Protein AF-K2F935-F1 (afdb_monomer_lite)

Radius of gyration: 15.85 Å; chains: 1; bounding box: 37×36×43 Å

Structure (mmCIF, N/CA/C/O backbone):
data_AF-K2F935-F1
#
_entry.id   AF-K2F935-F1
#
loop_
_atom_site.group_PDB
_atom_site.id
_atom_site.type_symbol
_atom_site.label_atom_id
_atom_site.label_alt_id
_atom_site.label_comp_id
_atom_site.label_asym_id
_atom_site.label_entity_id
_atom_site.label_seq_id
_atom_site.pdbx_PDB_ins_code
_atom_site.Cartn_x
_atom_site.Cartn_y
_atom_site.Cartn_z
_atom_site.occupancy
_atom_site.B_iso_or_equiv
_atom_site.auth_seq_id
_atom_site.auth_comp_id
_atom_site.auth_asym_id
_atom_site.auth_atom_id
_atom_site.pdbx_PDB_model_num
ATOM 1 N N . MET A 1 1 ? -3.356 7.000 -8.223 1.00 93.44 1 MET A N 1
ATOM 2 C CA . MET A 1 1 ? -2.641 5.749 -7.901 1.00 93.44 1 MET A CA 1
ATOM 3 C C . MET A 1 1 ? -1.972 5.934 -6.556 1.00 93.44 1 MET A C 1
ATOM 5 O O . MET A 1 1 ? -1.530 7.042 -6.277 1.00 93.44 1 MET A O 1
ATOM 9 N N . LEU A 1 2 ? -1.925 4.888 -5.737 1.00 96.00 2 LEU A N 1
ATOM 10 C CA . LEU A 1 2 ? -1.217 4.892 -4.459 1.00 96.00 2 LEU A CA 1
ATOM 11 C C . LEU A 1 2 ? 0.064 4.070 -4.579 1.00 96.00 2 LEU A C 1
ATOM 13 O O . LEU A 1 2 ? 0.038 2.999 -5.190 1.00 96.00 2 LEU A O 1
ATOM 17 N N . ASN A 1 3 ? 1.141 4.562 -3.980 1.00 94.44 3 ASN A N 1
ATOM 18 C CA . ASN A 1 3 ? 2.351 3.797 -3.684 1.00 94.44 3 ASN A CA 1
ATOM 19 C C . ASN A 1 3 ? 2.740 4.006 -2.212 1.00 94.44 3 ASN A C 1
ATOM 21 O O . ASN A 1 3 ? 2.024 4.681 -1.470 1.00 94.44 3 ASN A O 1
ATOM 25 N N . GLU A 1 4 ? 3.852 3.424 -1.780 1.00 93.38 4 GLU A N 1
ATOM 26 C CA . GLU A 1 4 ? 4.303 3.490 -0.390 1.00 93.38 4 GLU A CA 1
ATOM 27 C C . GLU A 1 4 ? 5.447 4.495 -0.243 1.00 93.38 4 GLU A C 1
ATOM 29 O O . GLU A 1 4 ? 6.448 4.427 -0.957 1.00 93.38 4 GLU A O 1
ATOM 34 N N . HIS A 1 5 ? 5.297 5.442 0.685 1.00 85.12 5 HIS A N 1
ATOM 35 C CA . HIS A 1 5 ? 6.374 6.349 1.071 1.00 85.12 5 HIS A CA 1
ATOM 36 C C . HIS A 1 5 ? 7.480 5.483 1.678 1.00 85.12 5 HIS A C 1
ATOM 38 O O . HIS A 1 5 ? 7.184 4.688 2.569 1.00 85.12 5 HIS A O 1
ATOM 44 N N . TRP A 1 6 ? 8.715 5.638 1.185 1.00 80.56 6 TRP A N 1
ATOM 45 C CA . TRP A 1 6 ? 9.904 4.814 1.473 1.00 80.56 6 TRP A CA 1
ATOM 46 C C . TRP A 1 6 ? 10.100 3.564 0.615 1.00 80.56 6 TRP A C 1
ATOM 48 O O . TRP A 1 6 ? 11.087 2.862 0.832 1.00 80.56 6 TRP A O 1
ATOM 58 N N . ASP A 1 7 ? 9.239 3.296 -0.364 1.00 82.06 7 ASP A N 1
ATOM 59 C CA . ASP A 1 7 ? 9.516 2.320 -1.424 1.00 82.06 7 ASP A CA 1
ATOM 60 C C . ASP A 1 7 ? 9.907 3.030 -2.731 1.00 82.06 7 ASP A C 1
ATOM 62 O O . ASP A 1 7 ? 9.818 4.259 -2.841 1.00 82.06 7 ASP A O 1
ATOM 66 N N . ASP A 1 8 ? 10.370 2.273 -3.720 1.00 79.38 8 ASP A N 1
ATOM 67 C CA . ASP A 1 8 ? 10.836 2.859 -4.979 1.00 79.38 8 ASP A CA 1
ATOM 68 C C . ASP A 1 8 ? 9.679 3.500 -5.763 1.00 79.38 8 ASP A C 1
ATOM 70 O O . ASP A 1 8 ? 8.544 3.033 -5.741 1.00 79.38 8 ASP A O 1
ATOM 74 N N . GLY A 1 9 ? 9.927 4.605 -6.465 1.00 76.00 9 GLY A N 1
ATOM 75 C CA . GLY A 1 9 ? 8.877 5.339 -7.172 1.00 76.00 9 GLY A CA 1
ATOM 76 C C . GLY A 1 9 ? 8.520 4.717 -8.524 1.00 76.00 9 GLY A C 1
ATOM 77 O O .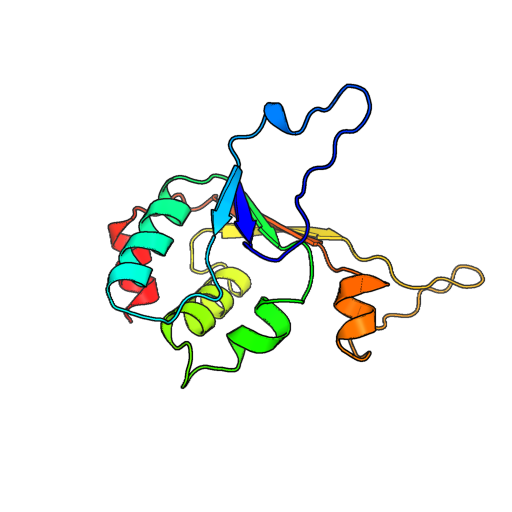 GLY A 1 9 ? 9.110 5.096 -9.531 1.00 76.00 9 GLY A O 1
ATOM 78 N N . LEU A 1 10 ? 7.534 3.814 -8.577 1.00 82.06 10 LEU A N 1
ATOM 79 C CA . LEU A 1 10 ? 6.931 3.355 -9.840 1.00 82.06 10 LEU A CA 1
ATOM 80 C C . LEU A 1 10 ? 5.674 4.163 -10.227 1.00 82.06 10 LEU A C 1
ATOM 82 O O . LEU A 1 10 ? 4.929 4.590 -9.338 1.00 82.06 10 LEU A O 1
ATOM 86 N N . PRO A 1 11 ? 5.386 4.325 -11.540 1.00 85.50 11 PRO A N 1
ATOM 87 C CA . PRO A 1 11 ? 6.155 3.838 -12.696 1.00 85.50 11 PRO A CA 1
ATOM 88 C C . PRO A 1 11 ? 7.393 4.694 -13.019 1.00 85.50 11 PRO A C 1
ATOM 90 O O . PRO A 1 11 ? 7.399 5.898 -12.781 1.00 85.50 11 PRO A O 1
ATOM 93 N N . LEU A 1 12 ? 8.413 4.073 -13.624 1.00 86.00 12 LEU A N 1
ATOM 94 C CA . LEU A 1 12 ? 9.587 4.761 -14.176 1.00 86.00 12 LEU A CA 1
ATOM 95 C C . LEU A 1 12 ? 9.290 5.333 -15.575 1.00 86.00 12 LEU A C 1
ATOM 97 O O . LEU A 1 12 ? 8.454 4.779 -16.295 1.00 86.00 12 LEU A O 1
ATOM 101 N N . PRO A 1 13 ? 9.965 6.421 -15.989 1.00 87.06 13 PRO A N 1
ATOM 102 C CA . PRO A 1 13 ? 9.875 6.911 -17.360 1.00 87.06 13 PRO A CA 1
ATOM 103 C C . PRO A 1 13 ? 10.433 5.879 -18.349 1.00 87.06 13 PRO A C 1
ATOM 105 O O . PRO A 1 13 ? 11.554 5.403 -18.187 1.00 87.06 13 PRO A O 1
ATOM 108 N N . LEU A 1 14 ? 9.658 5.563 -19.387 1.00 87.56 14 LEU A N 1
ATOM 109 C CA . LEU A 1 14 ? 10.028 4.642 -20.465 1.00 87.56 14 LEU A CA 1
ATOM 110 C C . LEU A 1 14 ? 9.628 5.247 -21.807 1.00 87.56 14 LEU A C 1
ATOM 112 O O . LEU A 1 14 ? 8.442 5.278 -22.118 1.00 87.56 14 LEU A O 1
ATOM 116 N N . ASP A 1 15 ? 10.588 5.696 -22.613 1.00 86.69 15 ASP A N 1
ATOM 117 C CA . ASP A 1 15 ? 10.373 6.298 -23.937 1.00 86.69 15 ASP A CA 1
ATOM 118 C C . ASP A 1 15 ? 9.154 7.246 -24.000 1.00 86.69 15 ASP A C 1
ATOM 120 O O . ASP A 1 15 ? 9.213 8.398 -23.573 1.00 86.69 15 ASP A O 1
ATOM 124 N N . LYS A 1 16 ? 8.028 6.757 -24.537 1.00 86.38 16 LYS A N 1
ATOM 125 C CA . LYS A 1 16 ? 6.776 7.506 -24.740 1.00 86.38 16 LYS A CA 1
ATOM 126 C C . LYS A 1 16 ? 5.864 7.534 -23.506 1.00 86.38 16 LYS A C 1
ATOM 128 O O . LYS A 1 16 ? 4.866 8.250 -23.503 1.00 86.38 16 LYS A O 1
ATOM 133 N N . PHE A 1 17 ? 6.176 6.75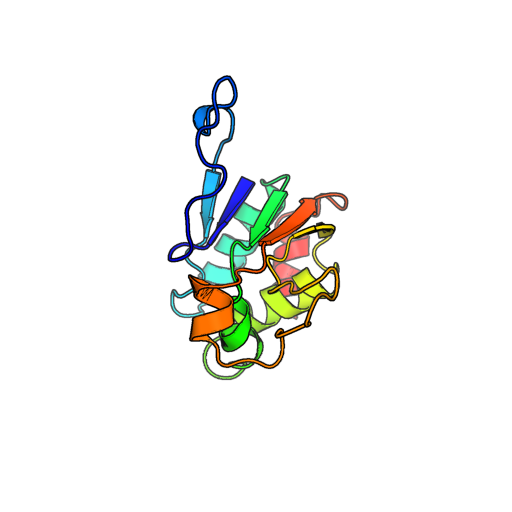4 -22.479 1.00 84.38 17 PHE A N 1
ATOM 134 C CA . PHE A 1 17 ? 5.429 6.634 -21.236 1.00 84.38 17 PHE A CA 1
ATOM 135 C C . PHE A 1 17 ? 6.132 7.431 -20.139 1.00 84.38 17 PHE A C 1
ATOM 137 O O . PHE A 1 17 ? 7.140 7.014 -19.572 1.00 84.38 17 PHE A O 1
ATOM 144 N N . SER A 1 18 ? 5.580 8.600 -19.829 1.00 86.69 18 SER A N 1
ATOM 145 C CA . SER A 1 18 ? 6.031 9.410 -18.696 1.00 86.69 18 SER A CA 1
ATOM 146 C C . SER A 1 18 ? 5.311 8.979 -17.412 1.00 86.69 18 SER A C 1
ATOM 148 O O . SER A 1 18 ? 4.160 8.562 -17.481 1.00 86.69 18 SER A O 1
ATOM 150 N N . PRO A 1 19 ? 5.897 9.107 -16.215 1.00 85.50 19 PRO A N 1
ATOM 151 C CA . PRO A 1 19 ? 5.152 8.950 -14.967 1.00 85.50 19 PRO A CA 1
ATOM 152 C C . PRO A 1 19 ? 4.125 10.074 -14.755 1.00 85.50 19 PRO A C 1
ATOM 154 O O . PRO A 1 19 ? 3.120 9.870 -14.082 1.00 85.50 19 PRO A O 1
ATOM 157 N N . GLY A 1 20 ? 4.327 11.243 -15.380 1.00 85.69 20 GLY A N 1
ATOM 158 C CA . GLY A 1 20 ? 3.483 12.433 -15.203 1.00 85.69 20 GLY A CA 1
ATOM 159 C C . GLY A 1 20 ? 2.038 12.306 -15.708 1.00 85.69 20 GLY A C 1
ATOM 160 O O . GLY A 1 20 ? 1.213 13.162 -15.410 1.00 85.69 20 GLY A O 1
ATOM 161 N N . GLN A 1 21 ? 1.703 11.239 -16.440 1.00 87.62 21 GLN A N 1
ATOM 162 C CA . GLN A 1 21 ? 0.313 10.889 -16.795 1.00 87.62 21 GLN A CA 1
ATOM 163 C C . GLN A 1 21 ? -0.475 10.307 -15.609 1.00 87.62 21 GLN A C 1
ATOM 165 O O . GLN A 1 21 ? -1.694 10.163 -15.699 1.00 87.62 21 GLN A O 1
ATOM 170 N N . TYR A 1 22 ? 0.188 9.983 -14.496 1.00 89.69 22 TYR A N 1
ATOM 171 C CA . TYR A 1 22 ? -0.451 9.440 -13.305 1.00 89.69 22 TYR A CA 1
ATOM 172 C C . TYR A 1 22 ? -0.434 10.456 -12.162 1.00 89.69 22 TYR A C 1
ATOM 174 O O . TYR A 1 22 ? 0.600 11.018 -11.817 1.00 89.69 22 TYR A O 1
ATOM 182 N N . SER A 1 23 ? -1.582 10.633 -11.506 1.00 92.94 23 SER A N 1
ATOM 183 C CA . SER A 1 23 ? -1.627 11.248 -10.179 1.00 92.94 23 SER A CA 1
ATOM 184 C C . SER A 1 23 ? -1.219 10.194 -9.150 1.00 92.94 23 SER A C 1
ATOM 186 O O . SER A 1 23 ? -1.941 9.208 -8.950 1.00 92.94 23 SER A O 1
ATOM 188 N N . ILE A 1 24 ? -0.039 10.363 -8.556 1.00 93.06 24 ILE A N 1
ATOM 189 C CA . ILE A 1 24 ? 0.546 9.430 -7.589 1.00 93.06 24 ILE A CA 1
ATOM 190 C C . ILE A 1 24 ? 0.499 10.072 -6.207 1.00 93.06 24 ILE A C 1
ATOM 192 O O . ILE A 1 24 ? 0.975 11.189 -6.022 1.00 93.06 24 ILE A O 1
ATOM 196 N N . ILE A 1 25 ? -0.070 9.353 -5.243 1.00 94.62 25 ILE A N 1
ATOM 197 C CA . ILE A 1 25 ? -0.039 9.721 -3.829 1.00 94.62 25 ILE A CA 1
ATOM 198 C C . ILE A 1 25 ? 0.784 8.666 -3.102 1.00 94.62 25 ILE A C 1
ATOM 200 O O . ILE A 1 25 ? 0.488 7.473 -3.194 1.00 94.62 25 ILE A O 1
ATOM 204 N N . SER A 1 26 ? 1.795 9.124 -2.371 1.00 94.56 26 SER A N 1
ATOM 205 C CA . SER A 1 26 ? 2.637 8.257 -1.560 1.00 94.56 26 SER A CA 1
ATOM 206 C C . SER A 1 26 ? 2.079 8.126 -0.156 1.00 94.56 26 SER A C 1
ATOM 208 O O . SER A 1 26 ? 1.952 9.113 0.571 1.00 94.56 26 SER A O 1
ATOM 210 N N . LEU A 1 27 ? 1.683 6.906 0.200 1.00 96.06 27 LEU A N 1
ATOM 211 C CA . LEU A 1 27 ? 1.099 6.604 1.493 1.00 96.06 27 LEU A CA 1
ATOM 212 C C . LEU A 1 27 ? 2.187 6.583 2.564 1.00 96.06 27 LEU A C 1
ATOM 214 O O . LEU A 1 27 ? 3.115 5.781 2.487 1.00 96.06 27 LEU A O 1
ATOM 218 N N . ALA A 1 28 ? 2.042 7.409 3.599 1.00 94.31 28 ALA A N 1
ATOM 219 C CA . ALA A 1 28 ? 2.922 7.434 4.766 1.00 94.31 28 ALA A CA 1
ATOM 220 C C . ALA A 1 28 ? 2.641 6.235 5.695 1.00 94.31 28 ALA A C 1
ATOM 222 O O . ALA A 1 28 ? 2.168 6.366 6.822 1.00 94.31 28 ALA A O 1
ATOM 223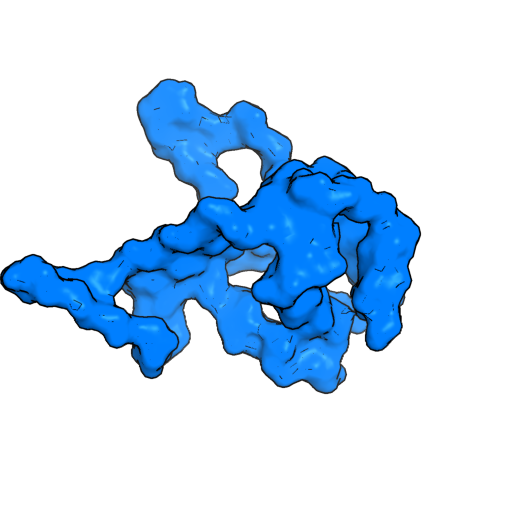 N N . ILE A 1 29 ? 2.875 5.023 5.187 1.00 93.81 29 ILE A N 1
ATOM 224 C CA . ILE A 1 29 ? 2.507 3.775 5.864 1.00 93.81 29 ILE A CA 1
ATOM 225 C C . ILE A 1 29 ? 3.294 3.571 7.169 1.00 93.81 29 ILE A C 1
ATOM 227 O O . ILE A 1 29 ? 2.750 3.011 8.120 1.00 93.81 29 ILE A O 1
ATOM 231 N N . TYR A 1 30 ? 4.541 4.041 7.242 1.00 89.31 30 TYR A N 1
ATOM 232 C CA . TYR A 1 30 ? 5.417 3.836 8.402 1.00 89.31 30 TYR A CA 1
ATOM 233 C C . TYR A 1 30 ? 5.092 4.735 9.607 1.00 89.31 30 TYR A C 1
ATOM 235 O O . TYR A 1 30 ? 5.514 4.439 10.731 1.00 89.31 30 TYR A O 1
ATOM 243 N N . ASP A 1 31 ? 4.333 5.813 9.386 1.00 93.25 31 ASP A N 1
ATOM 244 C CA . ASP A 1 31 ? 3.953 6.751 10.441 1.00 93.25 31 ASP A CA 1
ATOM 245 C C . ASP A 1 31 ? 3.201 6.020 11.564 1.00 93.25 31 ASP A C 1
ATOM 247 O O . ASP A 1 31 ? 2.493 5.045 11.291 1.00 93.25 31 ASP A O 1
ATOM 251 N N . PRO A 1 32 ? 3.333 6.443 12.832 1.00 94.12 32 PRO A N 1
ATOM 252 C CA . PRO A 1 32 ? 2.653 5.786 13.941 1.00 94.12 32 PRO A CA 1
ATOM 253 C C . PRO A 1 32 ? 1.142 5.664 13.717 1.00 94.12 32 PRO A C 1
ATOM 255 O O . PRO A 1 32 ? 0.484 6.586 13.238 1.00 94.12 32 PRO A O 1
ATOM 258 N N . ASP A 1 33 ? 0.583 4.516 14.091 1.00 96.75 33 ASP A N 1
ATOM 259 C CA . ASP A 1 33 ? -0.856 4.300 14.017 1.00 96.75 33 ASP A CA 1
ATOM 260 C C . ASP A 1 33 ? -1.578 5.140 15.081 1.00 96.75 33 ASP A C 1
ATOM 262 O O . ASP A 1 33 ? -1.283 5.061 16.273 1.00 96.75 33 ASP A O 1
ATOM 266 N N . ASN A 1 34 ? -2.548 5.935 14.634 1.00 95.00 34 ASN A N 1
ATOM 267 C CA . ASN A 1 34 ? -3.421 6.762 15.462 1.00 95.00 34 ASN A CA 1
ATOM 268 C C . ASN A 1 34 ? -4.831 6.815 14.839 1.00 95.00 34 ASN A C 1
ATOM 270 O O . ASN A 1 34 ? -5.066 6.260 13.762 1.00 95.00 34 ASN A O 1
ATOM 274 N N . SER A 1 35 ? -5.777 7.478 15.505 1.00 90.44 35 SER A N 1
ATOM 275 C CA . SER A 1 35 ? -7.158 7.606 15.016 1.00 90.44 35 SER A CA 1
ATOM 276 C C . SER A 1 35 ? -7.254 8.306 13.655 1.00 90.44 35 SER A C 1
ATOM 278 O O . SER A 1 35 ? -8.077 7.929 12.823 1.00 90.44 35 SER A O 1
ATOM 280 N N . GLU A 1 36 ? -6.390 9.285 13.383 1.00 96.00 36 GLU A N 1
ATOM 281 C CA . GLU A 1 36 ? -6.377 10.026 12.116 1.00 96.00 36 GLU A CA 1
ATOM 282 C C . GLU A 1 36 ? -5.952 9.145 10.935 1.00 96.00 36 GLU A C 1
ATOM 284 O O . GLU A 1 36 ? -6.423 9.341 9.810 1.00 96.00 36 GLU A O 1
ATOM 289 N N . LYS A 1 37 ? -5.123 8.122 11.183 1.00 97.12 37 LYS A N 1
ATOM 290 C CA . LYS A 1 37 ? -4.623 7.218 10.142 1.00 97.12 37 LYS A CA 1
ATOM 291 C C . LYS A 1 37 ? -5.731 6.425 9.451 1.00 97.12 37 LYS A C 1
ATOM 293 O O . LYS A 1 37 ? -5.628 6.158 8.255 1.00 97.12 37 LYS A O 1
ATOM 298 N N . ILE A 1 38 ? -6.811 6.091 10.160 1.00 97.25 38 ILE A N 1
ATOM 299 C CA . ILE A 1 38 ? -7.985 5.443 9.553 1.00 97.25 38 ILE A CA 1
ATOM 300 C C . ILE A 1 38 ? -8.610 6.366 8.510 1.00 97.25 38 ILE A C 1
ATOM 302 O O . ILE A 1 38 ? -8.820 5.942 7.373 1.00 97.25 38 ILE A O 1
ATOM 306 N N . ASN A 1 39 ? -8.863 7.629 8.863 1.00 97.31 39 ASN A N 1
ATOM 307 C CA . ASN A 1 39 ? -9.424 8.613 7.935 1.00 97.31 39 ASN A CA 1
ATOM 308 C C . ASN A 1 39 ? -8.472 8.884 6.759 1.00 97.31 39 ASN A C 1
ATOM 310 O O . ASN A 1 39 ? -8.900 8.952 5.606 1.00 97.31 39 ASN A O 1
ATOM 314 N N . TYR A 1 40 ? -7.170 8.973 7.033 1.00 97.94 40 TYR A N 1
ATOM 315 C CA . TYR A 1 40 ? -6.141 9.122 6.008 1.00 97.94 40 TYR A CA 1
ATOM 316 C C . TYR A 1 40 ? -6.160 7.966 4.996 1.00 97.94 40 TYR A C 1
ATOM 318 O O . TYR A 1 40 ? -6.255 8.202 3.788 1.00 97.94 40 TYR A O 1
ATOM 326 N N . LEU A 1 41 ? -6.111 6.715 5.464 1.00 98.12 41 LEU A N 1
ATOM 327 C CA . LEU A 1 41 ? -6.109 5.543 4.586 1.00 98.12 41 LEU A CA 1
ATOM 328 C C . LEU A 1 41 ? -7.432 5.412 3.832 1.00 98.12 41 LEU A C 1
ATOM 330 O O . LEU A 1 41 ? -7.430 5.291 2.611 1.00 98.12 41 LEU A O 1
ATOM 334 N N . SER A 1 42 ? -8.564 5.484 4.528 1.00 98.19 42 SER A N 1
ATOM 335 C CA . SER A 1 42 ? -9.892 5.358 3.913 1.00 98.19 42 SER A CA 1
ATOM 336 C C . SER A 1 42 ? -10.164 6.432 2.854 1.00 98.19 42 SER A C 1
ATOM 338 O O . SER A 1 42 ? -10.701 6.108 1.793 1.00 98.19 42 SER A O 1
ATOM 340 N N . THR A 1 43 ? -9.727 7.677 3.074 1.00 98.31 43 THR A N 1
ATOM 341 C CA . THR A 1 43 ? -9.827 8.757 2.078 1.00 98.31 43 THR A CA 1
ATOM 342 C C . THR A 1 43 ? -8.999 8.451 0.834 1.00 98.31 43 THR A C 1
ATOM 344 O O . THR A 1 43 ? -9.508 8.545 -0.284 1.00 98.31 43 THR A O 1
ATOM 347 N N . ASN A 1 44 ? -7.731 8.071 0.999 1.00 98.38 44 ASN A N 1
ATOM 348 C CA . ASN A 1 44 ? -6.851 7.798 -0.139 1.00 98.38 44 ASN A CA 1
ATOM 349 C C . ASN A 1 44 ? -7.293 6.556 -0.926 1.00 98.38 44 ASN A C 1
ATOM 351 O O . ASN A 1 44 ? -7.307 6.573 -2.158 1.00 98.38 44 ASN A O 1
ATOM 355 N N . LEU A 1 45 ? -7.722 5.505 -0.223 1.00 98.44 45 LEU A N 1
ATOM 356 C CA . LEU A 1 45 ? -8.258 4.282 -0.822 1.00 98.44 45 LEU A CA 1
ATOM 357 C C . LEU A 1 45 ? -9.561 4.548 -1.593 1.00 98.44 45 LEU A C 1
ATOM 359 O O . LEU A 1 45 ? -9.727 4.070 -2.712 1.00 98.44 45 LEU A O 1
ATOM 363 N N . ALA A 1 46 ? -10.473 5.362 -1.059 1.00 98.44 46 ALA A N 1
ATOM 364 C CA . ALA A 1 46 ? -11.709 5.700 -1.770 1.00 98.44 46 ALA A CA 1
ATOM 365 C C . ALA A 1 46 ? -11.448 6.463 -3.084 1.00 98.44 46 ALA A C 1
ATOM 367 O O . ALA A 1 46 ? -12.180 6.288 -4.057 1.00 98.44 46 ALA A O 1
ATOM 368 N N . ASN A 1 47 ? -10.399 7.291 -3.120 1.00 98.00 47 ASN A N 1
ATOM 369 C CA . ASN A 1 47 ? -10.103 8.187 -4.241 1.00 98.00 47 ASN A CA 1
ATOM 370 C C . ASN A 1 47 ? -9.087 7.633 -5.254 1.00 98.00 47 ASN A C 1
ATOM 372 O O . ASN A 1 47 ? -8.804 8.295 -6.252 1.00 98.00 47 ASN A O 1
ATOM 376 N N . SER A 1 48 ? -8.532 6.434 -5.046 1.00 97.81 48 SER A N 1
ATOM 3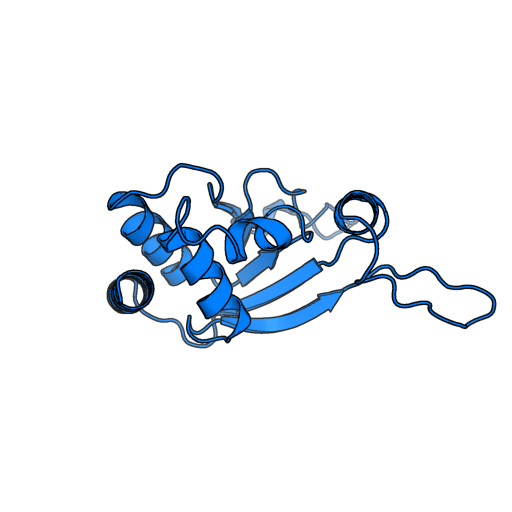77 C CA . SER A 1 48 ? -7.546 5.858 -5.967 1.00 97.81 48 SER A CA 1
ATOM 378 C C . SER A 1 48 ? -8.064 4.639 -6.720 1.00 97.81 48 SER A C 1
ATOM 380 O O . SER A 1 48 ? -8.666 3.729 -6.153 1.00 97.81 48 SER A O 1
ATOM 382 N N . ASN A 1 49 ? -7.737 4.562 -8.011 1.00 97.94 49 ASN A N 1
ATOM 383 C CA . ASN A 1 49 ? -8.059 3.408 -8.851 1.00 97.94 49 ASN A CA 1
ATOM 384 C C . ASN A 1 49 ? -7.068 2.246 -8.719 1.00 97.94 49 ASN A C 1
ATOM 386 O O . ASN A 1 49 ? -7.432 1.117 -9.034 1.00 97.94 49 ASN A O 1
ATOM 390 N N . TYR A 1 50 ? -5.838 2.511 -8.273 1.00 97.69 50 TYR A N 1
ATOM 391 C CA . TYR A 1 50 ? -4.760 1.522 -8.228 1.00 97.69 50 TYR A CA 1
ATOM 392 C C . TYR A 1 50 ? -3.905 1.682 -6.973 1.00 97.69 50 TYR A C 1
ATOM 394 O O . TYR A 1 50 ? -3.686 2.811 -6.520 1.00 97.69 50 TYR A O 1
ATOM 402 N N . ILE A 1 51 ? -3.406 0.558 -6.462 1.00 97.75 51 ILE A N 1
ATOM 403 C CA . ILE A 1 51 ? -2.334 0.480 -5.462 1.00 97.75 51 ILE A CA 1
ATOM 404 C C . ILE A 1 51 ? -1.203 -0.324 -6.090 1.00 97.75 51 ILE A C 1
ATOM 406 O O . ILE A 1 51 ? -1.456 -1.392 -6.652 1.00 97.75 51 ILE A O 1
ATOM 410 N N . VAL A 1 52 ? 0.019 0.185 -5.992 1.00 96.38 52 VAL A N 1
ATOM 411 C CA . VAL A 1 52 ? 1.224 -0.518 -6.428 1.00 96.38 52 VAL A CA 1
ATOM 412 C C . VAL A 1 52 ? 2.131 -0.681 -5.215 1.00 96.38 52 VAL A C 1
ATOM 414 O O . VAL A 1 52 ? 2.551 0.311 -4.621 1.00 96.38 52 VAL A O 1
ATOM 417 N N . LEU A 1 53 ? 2.386 -1.934 -4.843 1.00 95.44 53 LEU A N 1
ATOM 418 C CA . LEU A 1 53 ? 3.407 -2.305 -3.863 1.00 95.44 53 LEU A CA 1
ATOM 419 C C . LEU A 1 53 ? 4.651 -2.686 -4.660 1.00 95.44 53 LEU A C 1
ATOM 421 O O . LEU A 1 53 ? 4.556 -3.584 -5.498 1.00 95.44 53 LEU A O 1
ATOM 425 N N . ASN A 1 54 ? 5.772 -1.995 -4.465 1.00 91.19 54 ASN A N 1
ATOM 426 C CA . ASN A 1 54 ? 6.930 -2.150 -5.353 1.00 91.19 54 ASN A CA 1
ATOM 427 C C . ASN A 1 54 ? 7.891 -3.229 -4.851 1.00 91.19 54 ASN A C 1
ATOM 429 O O . ASN A 1 54 ? 8.552 -3.886 -5.653 1.00 91.19 54 ASN A O 1
ATOM 433 N N . SER A 1 55 ? 7.917 -3.467 -3.543 1.00 90.56 55 SER A N 1
ATOM 434 C CA . SER A 1 55 ? 8.716 -4.518 -2.929 1.00 90.56 55 SER A CA 1
ATOM 435 C C . SER A 1 55 ? 8.070 -5.057 -1.650 1.00 90.56 55 SER A C 1
ATOM 437 O O . SER A 1 55 ? 7.037 -4.575 -1.186 1.00 90.56 55 SER A O 1
ATOM 439 N N . ARG A 1 56 ? 8.706 -6.064 -1.034 1.00 90.62 56 ARG A N 1
ATOM 440 C CA . ARG A 1 56 ? 8.314 -6.598 0.284 1.00 90.62 56 ARG A CA 1
ATOM 441 C C . ARG A 1 56 ? 8.655 -5.676 1.458 1.00 90.62 56 ARG A C 1
ATOM 443 O O . ARG A 1 56 ? 8.252 -5.994 2.576 1.00 90.62 56 ARG A O 1
ATOM 450 N N . ARG A 1 57 ? 9.349 -4.557 1.217 1.00 90.12 57 ARG A N 1
ATOM 451 C CA . ARG A 1 57 ? 10.000 -3.715 2.237 1.00 90.12 57 ARG A CA 1
ATOM 452 C C . ARG A 1 57 ? 9.078 -3.343 3.395 1.00 90.12 57 ARG A C 1
ATOM 454 O O . ARG A 1 57 ? 9.463 -3.456 4.552 1.00 90.12 57 ARG A O 1
ATOM 461 N N . LEU A 1 58 ? 7.853 -2.901 3.108 1.00 92.94 58 LEU A N 1
ATOM 462 C CA . LEU A 1 58 ? 6.928 -2.504 4.167 1.00 92.94 58 LEU A CA 1
ATOM 463 C C . LEU A 1 58 ? 6.027 -3.665 4.597 1.00 92.94 58 LEU A C 1
ATOM 465 O O . LEU A 1 58 ? 5.977 -4.011 5.783 1.00 92.94 58 LEU A O 1
ATOM 469 N N . TYR A 1 59 ? 5.308 -4.281 3.656 1.00 93.75 59 TYR A N 1
ATOM 470 C CA . TYR A 1 59 ? 4.301 -5.283 4.005 1.00 93.75 59 TYR A CA 1
ATOM 471 C C . TYR A 1 59 ? 4.887 -6.566 4.596 1.00 93.75 59 TYR A C 1
ATOM 473 O O . TYR A 1 59 ? 4.210 -7.203 5.401 1.00 93.75 59 TYR A O 1
ATOM 481 N N . GLY A 1 60 ? 6.126 -6.934 4.246 1.00 91.00 60 GLY A N 1
ATOM 482 C CA . GLY A 1 60 ? 6.807 -8.121 4.769 1.00 91.00 60 GLY A CA 1
ATOM 483 C C . GLY A 1 60 ? 6.992 -8.082 6.286 1.00 91.00 60 GLY A C 1
ATOM 484 O O . GLY A 1 60 ? 6.937 -9.122 6.936 1.00 91.00 60 GLY A O 1
ATOM 485 N N . THR A 1 61 ? 7.102 -6.880 6.854 1.00 92.38 61 THR A N 1
ATOM 486 C CA . THR A 1 61 ? 7.274 -6.669 8.295 1.00 92.38 61 THR A CA 1
ATOM 487 C C . THR A 1 61 ? 5.983 -6.180 8.956 1.00 92.38 61 THR A C 1
ATOM 489 O O . THR A 1 61 ? 5.499 -6.773 9.928 1.00 92.38 61 THR A O 1
ATOM 492 N N . LEU A 1 62 ? 5.377 -5.107 8.435 1.00 94.88 62 LEU A N 1
ATOM 493 C CA . LEU A 1 62 ? 4.287 -4.393 9.114 1.00 94.88 62 LEU A CA 1
ATOM 494 C C . LEU A 1 62 ? 3.003 -5.222 9.247 1.00 94.88 62 LEU A C 1
ATOM 496 O O . LEU A 1 62 ? 2.248 -5.028 10.203 1.00 94.88 62 LEU A O 1
ATOM 500 N N . ILE A 1 63 ? 2.769 -6.191 8.356 1.00 95.56 63 ILE A N 1
ATOM 501 C CA . ILE A 1 63 ? 1.610 -7.089 8.448 1.00 95.56 63 ILE A CA 1
ATOM 502 C C . ILE A 1 63 ? 1.617 -7.930 9.737 1.00 95.56 63 ILE A C 1
ATOM 504 O O . ILE A 1 63 ? 0.548 -8.299 10.236 1.00 95.56 63 ILE A O 1
ATOM 508 N N . HIS A 1 64 ? 2.795 -8.190 10.312 1.00 94.44 64 HIS A N 1
ATOM 509 C CA . HIS A 1 64 ? 2.972 -9.012 11.512 1.00 94.44 64 HIS A CA 1
ATOM 510 C C . HIS A 1 64 ? 3.064 -8.190 12.809 1.00 94.44 64 HIS A C 1
ATOM 512 O O . HIS A 1 64 ? 2.868 -8.734 13.899 1.00 94.44 64 HIS A O 1
ATOM 518 N N . LEU A 1 65 ? 3.293 -6.874 12.728 1.00 95.44 65 LEU A N 1
ATOM 519 C CA . LEU A 1 65 ? 3.473 -5.993 13.890 1.00 95.44 65 LEU A CA 1
ATOM 520 C C . LEU A 1 65 ? 2.152 -5.491 14.500 1.00 95.44 65 LEU A C 1
ATOM 522 O O . LEU A 1 65 ? 2.026 -4.320 14.851 1.00 95.44 65 LEU A O 1
ATOM 526 N N . ASN A 1 66 ? 1.180 -6.384 14.710 1.00 93.81 66 ASN A N 1
ATOM 527 C CA . ASN A 1 66 ? -0.189 -6.045 15.138 1.00 93.81 66 ASN A CA 1
ATOM 528 C C . ASN A 1 66 ? -0.263 -5.203 16.428 1.00 93.81 66 ASN A C 1
ATOM 530 O O . ASN A 1 66 ? -1.211 -4.453 16.612 1.00 93.81 66 ASN A O 1
ATOM 534 N N . LYS A 1 67 ? 0.704 -5.352 17.348 1.00 94.94 67 LYS A N 1
ATOM 535 C CA . LYS A 1 67 ? 0.722 -4.605 18.619 1.00 94.94 67 LYS A CA 1
ATOM 536 C C . LYS A 1 67 ? 1.205 -3.163 18.454 1.00 94.94 67 LYS A C 1
ATOM 538 O O . LYS A 1 67 ? 0.728 -2.288 19.161 1.00 94.94 67 LYS A O 1
ATOM 543 N N . LYS A 1 68 ? 2.173 -2.936 17.559 1.00 96.06 68 LYS A N 1
ATOM 544 C CA . LYS A 1 68 ? 2.790 -1.618 17.332 1.00 96.06 68 LYS A CA 1
ATOM 545 C C . LYS A 1 68 ? 2.070 -0.837 16.228 1.00 96.06 68 LYS A C 1
ATOM 547 O O . LYS A 1 68 ? 1.956 0.376 16.326 1.00 96.06 68 LYS A O 1
ATOM 552 N N . TYR A 1 69 ? 1.577 -1.549 15.216 1.00 96.88 69 TYR A N 1
ATOM 553 C CA . TYR A 1 69 ? 0.907 -1.011 14.036 1.00 96.88 69 TYR A CA 1
ATOM 554 C C . TYR A 1 69 ? -0.415 -1.761 13.759 1.00 96.88 69 TYR A C 1
ATOM 556 O O . TYR A 1 69 ? -0.523 -2.487 12.764 1.00 96.88 69 TYR A O 1
ATOM 564 N N . PRO A 1 70 ? -1.416 -1.667 14.657 1.00 96.94 70 PRO A N 1
ATOM 565 C CA . PRO A 1 70 ? -2.674 -2.407 14.528 1.00 96.94 70 PRO A CA 1
ATOM 566 C C . PRO A 1 70 ? -3.477 -2.059 13.264 1.00 96.94 70 PRO A C 1
ATOM 568 O O . PRO A 1 70 ? -3.966 -2.966 12.588 1.00 96.94 70 PRO A O 1
ATOM 571 N N . ILE A 1 71 ? -3.587 -0.775 12.915 1.00 97.94 71 ILE A N 1
ATOM 572 C CA . ILE A 1 71 ? -4.340 -0.282 11.751 1.00 97.94 71 ILE A CA 1
ATOM 573 C C . ILE A 1 71 ? -3.603 -0.662 10.467 1.00 97.94 71 ILE A C 1
ATOM 575 O O . ILE A 1 71 ? -4.207 -1.194 9.536 1.00 97.94 71 ILE A O 1
ATOM 579 N N . THR A 1 72 ? -2.289 -0.448 10.421 1.00 97.88 72 THR A N 1
ATOM 580 C CA . THR A 1 72 ? -1.483 -0.738 9.226 1.00 97.88 72 THR A CA 1
ATOM 581 C C . THR A 1 72 ? -1.390 -2.235 8.949 1.00 97.88 72 THR A C 1
ATOM 583 O O . THR A 1 72 ? -1.578 -2.669 7.811 1.00 97.88 72 THR A O 1
ATOM 586 N N . SER A 1 73 ? -1.167 -3.054 9.982 1.00 97.75 73 SER A N 1
ATOM 587 C CA . SER A 1 73 ? -1.189 -4.515 9.843 1.00 97.75 73 SER A CA 1
ATOM 588 C C . SER A 1 73 ? -2.512 -4.992 9.243 1.00 97.75 73 SER A C 1
ATOM 590 O O . SER A 1 73 ? -2.550 -5.843 8.347 1.00 97.75 73 SER A O 1
ATOM 592 N N . LYS A 1 74 ? -3.614 -4.422 9.726 1.00 97.75 74 LYS A N 1
ATOM 593 C CA . LYS A 1 74 ? -4.953 -4.758 9.269 1.00 97.75 74 LYS A CA 1
ATOM 594 C C . LYS A 1 74 ? -5.229 -4.281 7.848 1.00 97.75 74 LYS A C 1
ATOM 596 O O . LYS A 1 74 ? -5.792 -5.053 7.076 1.00 97.75 74 LYS A O 1
ATOM 601 N N . TYR A 1 75 ? -4.781 -3.081 7.483 1.00 98.19 75 TYR A N 1
ATOM 602 C CA . TYR A 1 75 ? -4.805 -2.593 6.104 1.00 98.19 75 TYR A CA 1
ATOM 603 C C . TYR A 1 75 ? -4.187 -3.620 5.149 1.00 98.19 75 TYR A C 1
ATOM 605 O O . TYR A 1 75 ? -4.862 -4.043 4.211 1.00 98.19 75 TYR A O 1
ATOM 613 N N . TYR A 1 76 ? -2.976 -4.113 5.430 1.00 98.12 76 TYR A N 1
ATOM 614 C CA . TYR A 1 76 ? -2.346 -5.125 4.580 1.00 98.12 76 TYR A CA 1
ATOM 615 C C . TYR A 1 76 ? -3.132 -6.432 4.535 1.00 98.12 76 TYR A C 1
ATOM 617 O O . TYR A 1 76 ? -3.385 -6.954 3.451 1.00 98.12 76 TYR A O 1
ATOM 625 N N . LYS A 1 77 ? -3.576 -6.957 5.684 1.00 98.19 77 LYS A N 1
ATOM 626 C CA . LYS A 1 77 ? -4.382 -8.192 5.721 1.00 98.19 77 LYS A CA 1
ATOM 627 C C . LYS A 1 77 ? -5.653 -8.067 4.884 1.00 98.19 77 LYS A C 1
ATOM 629 O O . LYS A 1 77 ? -6.017 -9.003 4.173 1.00 98.19 77 LYS A O 1
ATOM 634 N N . LEU A 1 78 ? -6.335 -6.925 4.956 1.00 98.50 78 LEU A N 1
ATOM 635 C CA . LEU A 1 78 ? -7.546 -6.669 4.181 1.00 98.50 78 LEU A CA 1
ATOM 636 C C . LEU A 1 78 ? -7.244 -6.434 2.696 1.00 98.50 78 LEU A C 1
ATOM 638 O O . LEU A 1 78 ? -8.014 -6.899 1.860 1.00 98.50 78 LEU A O 1
ATOM 642 N N . LEU A 1 79 ? -6.137 -5.768 2.359 1.00 98.56 79 LEU A N 1
ATOM 643 C CA . LEU A 1 79 ? -5.695 -5.576 0.977 1.00 98.56 79 LEU A CA 1
ATOM 644 C C . LEU A 1 79 ? -5.372 -6.918 0.309 1.00 98.56 79 LEU A C 1
ATOM 646 O O . LEU A 1 79 ? -5.936 -7.233 -0.734 1.00 98.56 79 LEU A O 1
ATOM 650 N N . PHE A 1 80 ? -4.530 -7.741 0.941 1.00 98.25 80 PHE A N 1
ATOM 651 C CA . PHE A 1 80 ? -4.127 -9.044 0.401 1.00 98.25 80 PHE A CA 1
ATOM 652 C C . PHE A 1 80 ? -5.260 -10.073 0.370 1.00 98.25 80 PHE A C 1
ATOM 654 O O . PHE A 1 80 ? -5.224 -10.987 -0.447 1.00 98.25 80 PHE A O 1
ATOM 661 N N . SER A 1 81 ? -6.274 -9.925 1.229 1.00 98.25 81 SER A N 1
ATOM 662 C CA . SER A 1 81 ? -7.502 -10.733 1.163 1.00 98.25 81 SER A CA 1
ATOM 663 C C . SER A 1 81 ? -8.594 -10.118 0.281 1.00 98.25 81 SER A C 1
ATOM 665 O O . SER A 1 81 ? -9.721 -10.611 0.287 1.00 98.25 81 SER A O 1
ATOM 667 N N . GLU A 1 82 ? -8.284 -9.039 -0.447 1.00 98.50 82 GLU A N 1
ATOM 668 C CA . GLU A 1 82 ? -9.181 -8.314 -1.364 1.00 98.50 82 GLU A CA 1
ATOM 669 C C . GLU A 1 82 ? -10.444 -7.721 -0.706 1.00 98.50 82 GLU A C 1
ATOM 671 O O . GLU A 1 82 ? -11.364 -7.229 -1.367 1.00 98.50 82 GLU A O 1
ATOM 676 N N . LYS A 1 83 ? -10.490 -7.688 0.630 1.00 98.62 83 LYS A N 1
ATOM 677 C CA . LYS A 1 83 ? -11.639 -7.214 1.417 1.00 98.62 83 LYS A CA 1
ATOM 678 C C . LYS A 1 83 ? -11.801 -5.694 1.414 1.00 98.62 83 LYS A C 1
ATOM 680 O O . LYS A 1 83 ? -12.847 -5.204 1.833 1.00 98.62 83 LYS A O 1
ATOM 685 N N . LEU A 1 84 ? -10.815 -4.950 0.911 1.00 98.50 84 LEU A N 1
ATOM 686 C CA . LEU A 1 84 ? -10.908 -3.499 0.698 1.00 98.50 84 LEU A CA 1
ATOM 687 C C . LEU A 1 84 ? -11.582 -3.118 -0.635 1.00 98.50 84 LEU A C 1
ATOM 689 O O . LEU A 1 84 ? -11.666 -1.935 -0.951 1.00 98.50 84 LEU A O 1
ATOM 693 N N . GLY A 1 85 ? -12.046 -4.088 -1.435 1.00 98.12 85 GLY A N 1
ATOM 694 C CA . GLY A 1 85 ? -12.584 -3.828 -2.780 1.00 98.12 85 GLY A CA 1
ATOM 695 C C . GLY A 1 85 ? -11.499 -3.660 -3.850 1.00 98.12 85 GLY A C 1
ATOM 696 O O . GLY A 1 85 ? -11.796 -3.333 -5.000 1.00 98.12 85 GLY A O 1
ATOM 697 N N . TYR A 1 86 ? -10.248 -3.908 -3.475 1.00 98.69 86 TYR A N 1
ATOM 698 C CA . TYR A 1 86 ? -9.100 -3.959 -4.364 1.00 98.69 86 TYR A CA 1
ATOM 699 C C . TYR A 1 86 ? -8.812 -5.405 -4.747 1.00 98.69 86 TYR A C 1
ATOM 701 O O . TYR A 1 86 ? -8.656 -6.241 -3.862 1.00 98.69 86 TYR A O 1
ATOM 709 N N . LYS A 1 87 ? -8.709 -5.685 -6.046 1.00 98.62 87 LYS A N 1
ATOM 710 C CA . LYS A 1 87 ? -8.319 -7.002 -6.559 1.00 98.62 87 LYS A CA 1
ATOM 711 C C . LYS A 1 87 ? -6.885 -7.009 -7.034 1.00 98.62 87 LYS A C 1
ATOM 713 O O . LYS A 1 87 ? -6.475 -6.057 -7.706 1.00 98.62 87 LYS A O 1
ATOM 718 N N . LYS A 1 88 ? -6.144 -8.077 -6.739 1.00 98.38 88 LYS A N 1
ATOM 719 C CA . LYS A 1 88 ? -4.804 -8.274 -7.296 1.00 98.38 88 LYS A CA 1
ATOM 720 C C . LYS A 1 88 ? -4.947 -8.591 -8.783 1.00 98.38 88 LYS A C 1
ATOM 722 O O . LYS A 1 88 ? -5.484 -9.633 -9.144 1.00 98.38 88 LYS A O 1
ATOM 727 N N . ILE A 1 89 ? -4.482 -7.688 -9.644 1.00 98.06 89 ILE A N 1
ATOM 728 C CA . ILE A 1 89 ? -4.606 -7.856 -11.101 1.00 98.06 89 ILE A CA 1
ATOM 729 C C . ILE A 1 89 ? -3.332 -8.388 -11.749 1.00 98.06 89 ILE A C 1
ATOM 731 O O . ILE A 1 89 ? -3.410 -8.999 -12.809 1.00 98.06 89 ILE A O 1
ATOM 735 N N . THR A 1 90 ? -2.168 -8.156 -11.138 1.00 96.25 90 THR A N 1
ATOM 736 C CA . THR A 1 90 ? -0.895 -8.704 -11.612 1.00 96.25 90 THR A CA 1
ATOM 737 C C . THR A 1 90 ? 0.160 -8.672 -10.508 1.00 96.25 90 THR A C 1
ATOM 739 O O . THR A 1 90 ? 0.075 -7.877 -9.567 1.00 96.25 90 THR A O 1
ATOM 742 N N . GLU A 1 91 ? 1.152 -9.543 -10.644 1.00 94.69 91 GLU A N 1
ATOM 743 C CA . GLU A 1 91 ? 2.331 -9.655 -9.791 1.00 94.69 91 GLU A CA 1
ATOM 744 C C . GLU A 1 91 ? 3.539 -9.910 -10.694 1.00 94.69 91 GLU A C 1
ATOM 746 O O . GLU A 1 91 ? 3.455 -10.711 -11.626 1.00 94.69 91 GLU A O 1
ATOM 751 N N . PHE A 1 92 ? 4.637 -9.208 -10.437 1.00 91.25 92 PHE A N 1
ATOM 752 C CA . PHE A 1 92 ? 5.899 -9.371 -11.145 1.00 91.25 92 PHE A CA 1
ATOM 753 C C . PHE A 1 92 ? 6.973 -9.755 -10.135 1.00 91.25 92 PHE A C 1
ATOM 755 O O . PHE A 1 92 ? 7.091 -9.127 -9.082 1.00 91.25 92 PHE A O 1
ATOM 762 N N . SER A 1 93 ? 7.757 -10.771 -10.469 1.00 86.94 93 SER A N 1
ATOM 763 C CA . SER A 1 93 ? 8.927 -11.196 -9.711 1.00 86.94 93 SER A CA 1
ATOM 764 C C . SER A 1 93 ? 10.116 -11.338 -10.654 1.00 86.94 93 SER A C 1
ATOM 766 O O . SER A 1 93 ? 9.957 -11.686 -11.826 1.00 86.94 93 SER A O 1
ATOM 768 N N . SER A 1 94 ? 11.313 -11.061 -10.144 1.00 80.81 94 SER A N 1
ATOM 769 C CA . SER A 1 94 ? 12.566 -11.236 -10.879 1.00 80.81 94 SER A CA 1
ATOM 770 C C . SER A 1 94 ? 13.367 -12.369 -10.254 1.00 80.81 94 SER A C 1
ATOM 772 O O . SER A 1 94 ? 14.368 -12.131 -9.594 1.00 80.81 94 SER A O 1
ATOM 774 N N . TYR A 1 95 ? 12.895 -13.605 -10.414 1.00 83.25 95 TYR A N 1
ATOM 775 C CA . TYR A 1 95 ? 13.587 -14.766 -9.861 1.00 83.25 95 TYR A CA 1
ATOM 776 C C . TYR A 1 95 ? 14.855 -15.110 -10.649 1.00 83.25 95 TYR A C 1
ATOM 778 O O . TYR A 1 95 ? 14.856 -15.009 -11.884 1.00 83.25 95 TYR A O 1
ATOM 786 N N . PRO A 1 96 ? 15.912 -15.596 -9.976 1.00 81.69 96 PRO A N 1
ATOM 787 C CA . PRO A 1 96 ? 17.107 -16.059 -10.655 1.00 81.69 96 PRO A CA 1
ATOM 788 C C . PRO A 1 96 ? 16.757 -17.239 -11.566 1.00 81.69 96 PRO A C 1
ATOM 790 O O . PRO A 1 96 ? 15.998 -18.148 -11.206 1.00 81.69 96 PRO A O 1
ATOM 793 N N . SER A 1 97 ? 17.320 -17.219 -12.773 1.00 84.44 97 SER A N 1
ATOM 794 C CA . SER A 1 97 ? 17.149 -18.287 -13.752 1.00 84.44 97 SER A CA 1
ATOM 795 C C . SER A 1 97 ? 18.496 -18.760 -14.276 1.00 84.44 97 SER A C 1
ATOM 797 O O . SER A 1 97 ? 19.365 -17.961 -14.626 1.00 84.44 97 SER A O 1
ATOM 799 N N . LEU A 1 98 ? 18.677 -20.078 -14.315 1.00 86.44 98 LEU A N 1
ATOM 800 C CA . LEU A 1 98 ? 19.885 -20.710 -14.831 1.00 86.44 98 LEU A CA 1
ATOM 801 C C . LEU A 1 98 ? 19.483 -21.879 -15.730 1.00 86.44 98 LEU A C 1
ATOM 803 O O . LEU A 1 98 ? 18.717 -22.748 -15.324 1.00 86.44 98 LEU A O 1
ATOM 807 N N . PHE A 1 99 ? 19.970 -21.878 -16.974 1.00 88.50 99 PHE A N 1
ATOM 808 C CA . PHE A 1 99 ? 19.647 -22.891 -17.993 1.00 88.50 99 PHE A CA 1
ATOM 809 C C . PHE A 1 99 ? 18.137 -23.148 -18.187 1.00 88.50 99 PHE A C 1
ATOM 811 O O . PHE A 1 99 ? 17.716 -24.275 -18.430 1.00 88.50 99 PHE A O 1
ATOM 818 N N . GLY A 1 100 ? 17.308 -22.104 -18.076 1.00 86.62 100 GLY A N 1
ATOM 819 C CA . GLY A 1 100 ? 15.850 -22.209 -18.226 1.00 86.62 100 GLY A CA 1
ATOM 820 C C . GLY A 1 100 ? 15.111 -22.737 -16.991 1.00 86.62 100 GLY A C 1
ATOM 821 O O . GLY A 1 100 ? 13.893 -22.885 -17.038 1.00 86.62 100 GLY A O 1
ATOM 822 N N . ILE A 1 101 ? 15.816 -22.988 -15.885 1.00 85.25 101 ILE A N 1
ATOM 823 C CA . ILE A 1 101 ? 15.221 -23.335 -14.594 1.00 85.25 101 ILE A CA 1
ATOM 824 C C . ILE A 1 101 ? 15.135 -22.065 -13.750 1.00 85.25 101 ILE A C 1
ATOM 826 O O . ILE A 1 101 ? 16.152 -21.430 -13.471 1.00 85.25 101 ILE A O 1
ATOM 830 N N . THR A 1 102 ? 13.921 -21.705 -13.339 1.00 87.06 102 THR A N 1
ATOM 831 C CA . THR A 1 102 ? 13.666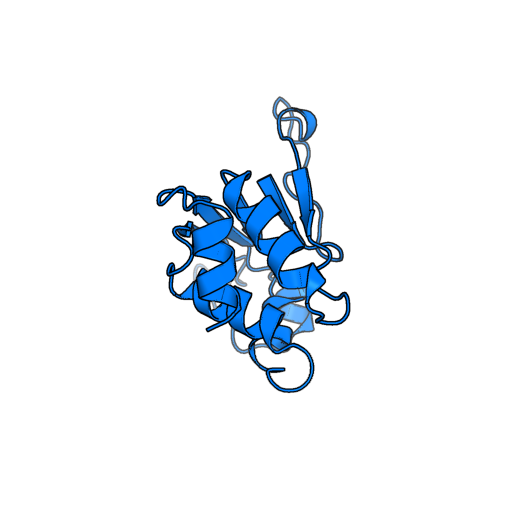 -20.601 -12.407 1.00 87.06 102 THR A CA 1
ATOM 832 C C . THR A 1 102 ? 13.663 -21.122 -10.977 1.00 87.06 102 THR A C 1
ATOM 834 O O . THR A 1 102 ? 12.948 -22.076 -10.663 1.00 87.06 102 THR A O 1
ATOM 837 N N . ILE A 1 103 ? 14.439 -20.486 -10.103 1.00 84.62 103 ILE A N 1
ATOM 838 C CA . ILE A 1 103 ? 14.500 -20.827 -8.681 1.00 84.62 103 ILE A CA 1
ATOM 839 C C . ILE A 1 103 ? 13.637 -19.814 -7.929 1.00 84.62 103 ILE A C 1
ATOM 841 O O . ILE A 1 103 ? 13.957 -18.632 -7.910 1.00 84.62 103 ILE A O 1
ATOM 845 N N . ASN A 1 104 ? 12.538 -20.271 -7.323 1.00 83.75 104 ASN A N 1
ATOM 846 C CA . ASN A 1 104 ? 11.745 -19.420 -6.437 1.00 83.75 104 ASN A CA 1
ATOM 847 C C . ASN A 1 104 ? 12.516 -19.205 -5.130 1.00 83.75 104 ASN A C 1
ATOM 849 O O . ASN A 1 104 ? 12.779 -20.162 -4.398 1.00 83.75 104 ASN A O 1
ATOM 853 N N . ASP A 1 105 ? 12.843 -17.951 -4.845 1.00 78.75 105 ASP A N 1
ATOM 854 C CA . ASP A 1 105 ? 13.612 -17.533 -3.684 1.00 78.75 105 ASP A CA 1
ATOM 855 C C . ASP A 1 105 ? 12.813 -16.585 -2.759 1.00 78.75 105 ASP A C 1
ATOM 857 O O . ASP A 1 105 ? 13.370 -15.847 -1.948 1.00 78.75 105 ASP A O 1
ATOM 861 N N . ASP A 1 106 ? 11.477 -16.680 -2.777 1.00 79.38 106 ASP A N 1
ATOM 862 C CA . ASP A 1 106 ? 10.571 -15.971 -1.850 1.00 79.38 106 ASP A CA 1
ATOM 863 C C . ASP A 1 106 ? 10.806 -16.334 -0.363 1.00 79.38 106 ASP A C 1
ATOM 865 O O . ASP A 1 106 ? 10.228 -15.710 0.537 1.00 79.38 106 ASP A O 1
ATOM 869 N N . GLY A 1 107 ? 11.610 -17.371 -0.098 1.00 76.56 107 GLY A N 1
ATOM 870 C CA . GLY A 1 107 ? 12.085 -17.769 1.230 1.00 76.56 107 GLY A CA 1
ATOM 871 C C . GLY A 1 107 ? 13.450 -17.191 1.629 1.00 76.56 107 GLY A C 1
ATO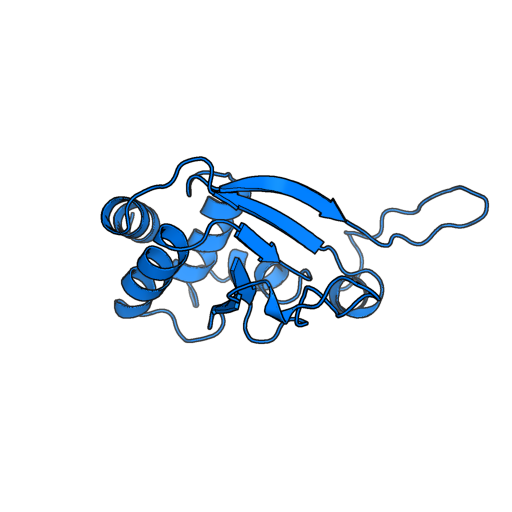M 872 O O . GLY A 1 107 ? 13.890 -17.446 2.748 1.00 76.56 107 GLY A O 1
ATOM 873 N N . SER A 1 108 ? 14.118 -16.446 0.741 1.00 77.50 108 SER A N 1
ATOM 874 C CA . SER A 1 108 ? 15.396 -15.774 1.010 1.00 77.50 108 SER A CA 1
ATOM 875 C C . SER A 1 108 ? 15.289 -14.695 2.093 1.00 77.50 108 SER A C 1
ATOM 877 O O . SER A 1 108 ? 14.205 -14.319 2.541 1.00 77.50 108 SER A O 1
ATOM 879 N N . GLU A 1 109 ? 16.442 -14.189 2.521 1.00 78.19 109 GLU A N 1
ATOM 880 C CA . GLU A 1 109 ? 16.531 -13.051 3.435 1.00 78.19 109 GLU A CA 1
ATOM 881 C C . GLU A 1 109 ? 15.894 -11.783 2.825 1.00 78.19 109 GLU A C 1
ATOM 883 O O . GLU A 1 109 ? 15.794 -11.647 1.604 1.00 78.19 109 GLU A O 1
ATOM 888 N N . GLU A 1 110 ? 15.448 -10.848 3.669 1.00 74.81 110 GLU A N 1
ATOM 889 C CA . GLU A 1 110 ? 14.675 -9.670 3.246 1.00 74.81 110 GLU A CA 1
ATOM 890 C C . GLU A 1 110 ? 15.431 -8.795 2.236 1.00 74.81 110 GLU A C 1
ATOM 892 O O . GLU A 1 110 ? 14.826 -8.302 1.285 1.00 74.81 110 GLU A O 1
ATOM 897 N N . THR A 1 111 ? 16.750 -8.643 2.389 1.00 76.44 111 THR A N 1
ATOM 898 C CA . THR A 1 111 ? 17.583 -7.836 1.482 1.00 76.44 111 THR A CA 1
ATOM 899 C C . THR A 1 111 ? 17.487 -8.308 0.028 1.00 76.44 111 THR A C 1
ATOM 901 O O . THR A 1 111 ? 17.232 -7.485 -0.854 1.00 76.44 111 THR A O 1
ATOM 904 N N . PHE A 1 112 ? 17.557 -9.622 -0.211 1.00 71.31 112 PHE A N 1
ATOM 905 C CA . PHE A 1 112 ? 17.389 -10.223 -1.538 1.00 71.31 112 PHE A CA 1
ATOM 906 C C . PHE A 1 112 ? 16.015 -9.920 -2.134 1.00 71.31 112 PHE A C 1
ATOM 908 O O . PHE A 1 112 ? 15.897 -9.642 -3.317 1.00 71.31 112 PHE A O 1
ATOM 915 N N . GLN A 1 113 ? 14.958 -9.919 -1.327 1.00 75.19 113 GLN A N 1
ATOM 916 C CA . GLN A 1 113 ? 13.586 -9.720 -1.815 1.00 75.19 113 GLN A CA 1
ATOM 917 C C . GLN A 1 113 ? 13.192 -8.250 -1.968 1.00 75.19 113 GLN A C 1
ATOM 919 O O . GLN A 1 113 ? 12.121 -7.944 -2.500 1.00 75.19 113 GLN A O 1
ATOM 924 N N . VAL A 1 114 ? 14.010 -7.342 -1.440 1.00 76.38 114 VAL A N 1
ATOM 925 C CA . VAL A 1 114 ? 13.798 -5.897 -1.535 1.00 76.38 114 VAL A CA 1
ATOM 926 C C . VAL A 1 114 ? 14.665 -5.290 -2.630 1.00 76.38 114 VAL A C 1
ATOM 928 O O . VAL A 1 114 ? 14.165 -4.444 -3.365 1.00 76.38 114 VAL A O 1
ATOM 931 N N . TYR A 1 115 ? 15.929 -5.701 -2.743 1.00 78.19 115 TYR A N 1
ATOM 932 C CA . TYR A 1 115 ? 16.894 -5.062 -3.641 1.00 78.19 115 TYR A CA 1
ATOM 933 C C . TYR A 1 115 ? 17.204 -5.895 -4.885 1.00 78.19 115 TYR A C 1
ATOM 935 O O . TYR A 1 115 ? 17.191 -5.348 -5.985 1.00 78.19 115 TYR A O 1
ATOM 943 N N . ASP A 1 116 ? 17.453 -7.198 -4.734 1.00 75.56 116 ASP A N 1
ATOM 944 C CA . ASP A 1 116 ? 17.886 -8.044 -5.854 1.00 75.56 116 ASP A CA 1
ATOM 945 C C . ASP A 1 116 ? 16.697 -8.571 -6.672 1.00 75.56 116 ASP A C 1
ATOM 947 O O . ASP A 1 116 ? 16.690 -8.504 -7.902 1.00 75.56 116 ASP A O 1
ATOM 951 N N . HIS A 1 117 ? 15.656 -9.048 -5.989 1.00 82.56 117 HIS A N 1
ATOM 952 C CA . HIS A 1 117 ? 14.485 -9.712 -6.559 1.00 82.56 117 HIS A CA 1
ATOM 953 C C . HIS A 1 117 ? 13.174 -9.100 -6.025 1.00 82.56 117 HIS A C 1
ATOM 955 O O . HIS A 1 117 ? 12.371 -9.791 -5.385 1.00 82.56 117 HIS A O 1
ATOM 961 N N . PRO A 1 118 ? 12.921 -7.797 -6.268 1.00 84.25 118 PRO A N 1
ATOM 962 C CA . PRO A 1 118 ? 11.715 -7.137 -5.791 1.00 84.25 118 PRO A CA 1
ATOM 963 C C . PRO A 1 118 ? 10.453 -7.771 -6.379 1.00 84.25 118 PRO A C 1
ATOM 965 O O . PRO A 1 118 ? 10.378 -8.121 -7.562 1.00 84.25 118 PRO A O 1
ATOM 968 N N . LYS A 1 119 ? 9.432 -7.890 -5.528 1.00 89.19 119 LYS A N 1
ATOM 969 C CA . LYS A 1 119 ? 8.099 -8.366 -5.897 1.00 89.19 119 LYS A CA 1
ATOM 970 C C . LYS A 1 119 ? 7.141 -7.187 -6.023 1.00 89.19 119 LYS A C 1
ATOM 972 O O . LYS A 1 119 ? 6.692 -6.649 -5.009 1.00 89.19 119 LYS A O 1
ATOM 977 N N . VAL A 1 120 ? 6.793 -6.844 -7.263 1.00 93.00 120 VAL A N 1
ATOM 978 C CA . VAL A 1 120 ? 5.834 -5.777 -7.571 1.00 93.00 120 VAL A CA 1
ATOM 979 C C . VAL A 1 120 ? 4.432 -6.364 -7.643 1.00 93.00 120 VAL A C 1
ATOM 981 O O . VAL A 1 120 ? 4.182 -7.295 -8.407 1.00 93.00 120 VAL A O 1
ATOM 984 N N . ILE A 1 121 ? 3.489 -5.801 -6.893 1.00 96.00 121 ILE A N 1
ATOM 985 C CA . ILE A 1 121 ? 2.094 -6.247 -6.866 1.00 96.00 121 ILE A CA 1
ATOM 986 C C . ILE A 1 121 ? 1.185 -5.070 -7.196 1.00 96.00 121 ILE A C 1
ATOM 988 O O . ILE A 1 121 ? 1.245 -4.025 -6.547 1.00 96.00 121 ILE A O 1
ATOM 992 N N . ILE A 1 122 ? 0.308 -5.252 -8.184 1.00 97.19 122 ILE A N 1
ATOM 993 C CA . ILE A 1 122 ? -0.648 -4.225 -8.599 1.00 97.19 122 ILE A CA 1
ATOM 994 C C . ILE A 1 122 ? -2.060 -4.664 -8.237 1.00 97.19 122 ILE A C 1
ATOM 996 O O . ILE A 1 122 ? -2.549 -5.710 -8.679 1.00 97.19 122 ILE A O 1
ATOM 1000 N N . PHE A 1 123 ? -2.743 -3.802 -7.491 1.00 98.50 123 PHE A N 1
ATOM 1001 C CA . PHE A 1 123 ? -4.153 -3.946 -7.174 1.00 98.50 123 PHE A CA 1
ATOM 1002 C C . PHE A 1 123 ? -4.991 -2.896 -7.898 1.00 98.50 123 PHE A C 1
ATOM 1004 O O . PHE A 1 123 ? -4.603 -1.728 -7.986 1.00 98.50 123 PHE A O 1
ATOM 1011 N N . LYS A 1 124 ? -6.178 -3.291 -8.360 1.00 98.69 124 LYS A N 1
ATOM 1012 C CA . LYS A 1 124 ? -7.172 -2.408 -8.983 1.00 98.69 124 LYS A CA 1
ATOM 1013 C C . LYS A 1 124 ? -8.396 -2.263 -8.087 1.00 98.69 124 LYS A C 1
ATOM 1015 O O . LYS A 1 124 ? -8.926 -3.256 -7.596 1.00 98.69 124 LYS A O 1
ATOM 1020 N N . ASN A 1 125 ? -8.867 -1.032 -7.911 1.00 98.50 125 ASN A N 1
ATOM 1021 C CA . ASN A 1 125 ? -10.086 -0.723 -7.169 1.00 98.50 125 ASN A CA 1
ATOM 1022 C C . ASN A 1 125 ? -11.324 -1.063 -8.012 1.00 98.50 125 ASN A C 1
ATOM 1024 O O . ASN A 1 125 ? -11.805 -0.241 -8.798 1.00 98.50 125 ASN A O 1
ATOM 1028 N N . GLU A 1 126 ? -11.819 -2.290 -7.880 1.00 98.25 126 GLU A N 1
ATOM 1029 C CA . GLU A 1 126 ? -13.042 -2.737 -8.557 1.00 98.25 126 GLU A CA 1
ATOM 1030 C C . GLU A 1 126 ? -14.288 -2.462 -7.713 1.00 98.25 126 GLU A C 1
ATOM 1032 O O . GLU A 1 126 ? -15.337 -2.115 -8.252 1.00 98.25 126 GLU A O 1
ATOM 1037 N N . GLY A 1 127 ? -14.162 -2.578 -6.389 1.00 98.12 127 GLY A N 1
ATOM 1038 C CA . GLY A 1 127 ? -15.268 -2.420 -5.449 1.00 98.12 127 GLY A CA 1
ATOM 1039 C C . GLY A 1 127 ? -15.713 -0.973 -5.247 1.00 98.12 127 GLY A C 1
ATOM 1040 O O . GLY A 1 127 ? -16.870 -0.756 -4.895 1.00 98.12 127 GLY A O 1
ATOM 1041 N N . LYS A 1 128 ? -14.820 0.007 -5.462 1.00 98.06 128 LYS A N 1
ATOM 1042 C CA . LYS A 1 128 ? -15.076 1.452 -5.308 1.00 98.06 128 LYS A CA 1
ATOM 1043 C C . LYS A 1 128 ? -15.817 1.787 -4.009 1.00 98.06 128 LYS A C 1
ATOM 1045 O O . LYS A 1 128 ? -16.821 2.499 -4.006 1.00 98.06 128 LYS A O 1
ATOM 1050 N N . PHE A 1 129 ? -15.354 1.217 -2.900 1.00 98.56 129 PHE A N 1
ATOM 1051 C CA . PHE A 1 129 ? -15.983 1.434 -1.602 1.00 98.56 129 PHE A CA 1
ATOM 1052 C C . PHE A 1 129 ? -15.856 2.896 -1.171 1.00 98.56 129 PHE A C 1
ATOM 1054 O O . PHE A 1 129 ? -14.852 3.555 -1.434 1.00 98.56 129 PHE A O 1
ATOM 1061 N N . SER A 1 130 ? -16.889 3.402 -0.495 1.00 98.44 130 SER A N 1
ATOM 1062 C CA . SER A 1 130 ? -16.858 4.742 0.082 1.00 98.44 130 SER A CA 1
ATOM 1063 C C . SER A 1 130 ? -15.826 4.823 1.206 1.00 98.44 130 SER A C 1
ATOM 1065 O O . SER A 1 130 ? -15.532 3.821 1.862 1.00 98.44 130 SER A O 1
ATOM 1067 N N . ASN A 1 131 ? -15.335 6.037 1.474 1.00 97.50 131 ASN A N 1
ATOM 1068 C CA . ASN A 1 131 ? -14.466 6.313 2.619 1.00 97.50 131 ASN A CA 1
ATOM 1069 C C . ASN A 1 131 ? -15.075 5.732 3.914 1.00 97.50 131 ASN A C 1
ATOM 1071 O O . ASN A 1 131 ? -14.420 4.949 4.589 1.00 97.50 131 ASN A O 1
ATOM 1075 N N . ILE A 1 132 ? -16.362 5.987 4.179 1.00 98.12 132 ILE A N 1
ATOM 1076 C CA . ILE A 1 132 ? -17.057 5.494 5.383 1.00 98.12 132 ILE A CA 1
ATOM 1077 C C . ILE A 1 132 ? -16.950 3.967 5.515 1.00 98.12 132 ILE A C 1
ATOM 1079 O O . ILE A 1 132 ? -16.591 3.460 6.576 1.00 98.12 132 ILE A O 1
ATOM 1083 N N . ARG A 1 133 ? -17.217 3.219 4.434 1.00 98.25 133 ARG A N 1
ATOM 1084 C CA . ARG A 1 133 ? -17.124 1.751 4.452 1.00 98.25 133 ARG A CA 1
ATOM 1085 C C . ARG A 1 133 ? -15.690 1.279 4.695 1.00 98.25 133 ARG A C 1
ATOM 1087 O O . ARG A 1 133 ? -15.481 0.312 5.421 1.00 98.25 133 ARG A O 1
ATOM 1094 N N . LEU A 1 134 ? -14.708 1.935 4.081 1.00 98.38 134 LEU A N 1
ATOM 1095 C CA . LEU A 1 134 ? -13.293 1.609 4.265 1.00 98.38 134 LEU A CA 1
ATOM 1096 C C . LEU A 1 134 ? -12.825 1.911 5.694 1.00 98.38 134 LEU A C 1
ATOM 1098 O O . LEU A 1 134 ? -12.123 1.090 6.277 1.00 98.38 134 LEU A O 1
ATOM 1102 N N . GLY A 1 135 ? -13.264 3.029 6.277 1.00 97.88 135 GLY A N 1
ATOM 1103 C CA . GLY A 1 135 ? -13.005 3.380 7.673 1.00 97.88 135 GLY A CA 1
ATOM 1104 C C . GLY A 1 135 ? -13.528 2.310 8.631 1.00 97.88 135 GLY A C 1
ATOM 1105 O O . GLY A 1 135 ? -12.761 1.777 9.427 1.00 97.88 135 GLY A O 1
ATOM 1106 N N . GLN A 1 136 ? -14.782 1.882 8.456 1.00 97.94 136 GLN A N 1
ATOM 1107 C CA . GLN A 1 136 ? -15.383 0.805 9.257 1.00 97.94 136 GLN A CA 1
ATOM 1108 C C . GLN A 1 136 ? -14.612 -0.518 9.158 1.00 97.94 136 GLN A C 1
ATOM 1110 O O . GLN A 1 136 ? -14.454 -1.223 10.154 1.00 97.94 136 GLN A O 1
ATOM 1115 N N . LEU A 1 137 ? -14.133 -0.879 7.963 1.00 97.81 137 LEU A N 1
ATOM 1116 C CA . LEU A 1 137 ? -13.321 -2.086 7.779 1.00 97.81 137 LEU A CA 1
ATOM 1117 C C . LEU A 1 137 ? -11.968 -1.974 8.490 1.00 97.81 137 LEU A C 1
ATOM 1119 O O . LEU A 1 137 ? -11.478 -2.967 9.016 1.00 97.81 137 LEU A O 1
ATOM 1123 N N . LEU A 1 138 ? -11.361 -0.788 8.515 1.00 96.44 138 LEU A N 1
ATOM 1124 C CA . LEU A 1 138 ? -10.081 -0.548 9.184 1.00 96.44 138 LEU A CA 1
ATOM 1125 C C . LEU A 1 138 ? -10.224 -0.435 10.710 1.00 96.44 138 LEU A C 1
ATOM 1127 O O . LEU A 1 138 ? -9.300 -0.820 11.424 1.00 96.44 138 LEU A O 1
ATOM 1131 N N . GLU A 1 139 ? -11.386 -0.033 11.223 1.00 93.94 139 GLU A N 1
ATOM 1132 C CA . GLU A 1 139 ? -11.692 0.038 12.662 1.00 93.94 139 GLU A CA 1
ATOM 1133 C C . GLU A 1 139 ? -12.005 -1.328 13.296 1.00 93.94 139 GLU A C 1
ATOM 1135 O O . GLU A 1 139 ? -11.392 -1.667 14.305 1.00 93.94 139 GLU A O 1
ATOM 1140 N N . ASN A 1 140 ? -12.868 -2.147 12.670 1.00 77.56 140 ASN A N 1
ATOM 1141 C CA . ASN A 1 140 ? -13.375 -3.442 13.200 1.00 77.56 140 ASN A CA 1
ATOM 1142 C C . ASN A 1 140 ? -12.463 -4.652 12.987 1.00 77.56 140 ASN A C 1
ATOM 1144 O O . ASN A 1 140 ? -11.696 -5.037 13.889 1.00 77.56 140 ASN A O 1
#

pLDDT: mean 91.69, std 7.24, range [71.31, 98.69]

Sequence (140 aa):
MLNEHWDDGLPLPLDKFSPGQYSIISLAIYDPDNSEKINYLSTNLANSNYIVLNSRRLYGTLIHLNKKYPITSKYYKLLFSEKLGYKKITEFSSYPSLFGITINDDGSEETFQVYDHPKVIIFKNEGKFSNIRLGQLLEN

Secondary structure (DSSP, 8-state):
-EEETTS--PSPPBTTB-GGGS--EEE-TTSPP-HHHHHHHHHHHHH-SEEEE-SSTTHHHHTT-TTT-HHHHHHHHHHHTTTTSEEEEEEE----EETTEE---TTS-HHIIIIIS--EEEEEE-S---HHHHHHHHH-

Foldseek 3Di:
DEEADVADDPDDDDVVDDPVVDDYDHDPLVPWDDLVSLLVVLVVLLPDFKYKYWFCVCLVPLLPPCVGHVLSVLVSVCQVVCVSQKDFPDKDWDFDDDPNDGDDVPVPDRCCRRPVIGIMIMIGNRVSDHSVVSSVSSVD